Protein AF-A0ABD5BG23-F1 (afdb_monomer_lite)

Secondary structure (DSSP, 8-state):
--------------S-EEEEEEEEE-TT--EEEEEEEEEE-SSEEEEEETTEEEEEESS--HHHHHHHHHHHSTT-SS---

Foldseek 3Di:
DDDDDDDDDDPDDQPDKDWDWDWDADPVRDIDTDIWIWRDPPFWTWTDDPNDIDIAGPPPDPVSCVVVVCRRCVVPPDDDD

Structure (mmCIF, N/CA/C/O backbone):
data_AF-A0ABD5BG23-F1
#
_entry.id   AF-A0ABD5BG23-F1
#
loop_
_atom_site.group_PDB
_atom_site.id
_atom_site.type_symbol
_atom_site.label_atom_id
_atom_site.label_alt_id
_atom_site.label_comp_id
_atom_site.label_asym_id
_atom_site.label_entity_id
_atom_site.label_seq_id
_atom_site.pdbx_PDB_ins_code
_atom_site.Cartn_x
_atom_site.Cartn_y
_atom_site.Cartn_z
_atom_site.occupancy
_atom_site.B_iso_or_equiv
_atom_site.auth_seq_id
_atom_site.auth_comp_id
_atom_site.auth_asym_id
_atom_site.auth_atom_id
_atom_site.pdbx_PDB_model_num
ATOM 1 N N . MET A 1 1 ? -9.835 -38.121 7.942 1.00 39.03 1 MET A N 1
ATOM 2 C CA . MET A 1 1 ? -10.983 -37.198 7.838 1.00 39.03 1 MET A CA 1
ATOM 3 C C . MET A 1 1 ? -10.640 -35.899 8.547 1.00 39.03 1 MET A C 1
ATOM 5 O O . MET A 1 1 ? -10.120 -35.960 9.652 1.00 39.03 1 MET A O 1
ATOM 9 N N . THR A 1 2 ? -10.927 -34.785 7.861 1.00 45.09 2 THR A N 1
ATOM 10 C CA . THR A 1 2 ? -11.179 -33.415 8.359 1.00 45.09 2 THR A CA 1
ATOM 11 C C . THR A 1 2 ? -10.056 -32.681 9.105 1.00 45.09 2 THR A C 1
ATOM 13 O O . THR A 1 2 ? -9.759 -32.962 10.263 1.00 45.09 2 THR A O 1
ATOM 16 N N . GLY A 1 3 ? -9.469 -31.688 8.423 1.00 46.41 3 GLY A N 1
ATOM 17 C CA . GLY A 1 3 ? -8.510 -30.736 8.984 1.00 46.41 3 GLY A CA 1
ATOM 18 C C . GLY A 1 3 ? -9.071 -29.983 10.192 1.00 46.41 3 GLY A C 1
ATOM 19 O O . GLY A 1 3 ? -10.267 -29.703 10.270 1.00 46.41 3 GLY A O 1
ATOM 20 N N . LYS A 1 4 ? -8.197 -29.681 11.159 1.00 49.47 4 LYS A N 1
ATOM 21 C CA . LYS A 1 4 ? -8.565 -28.928 12.362 1.00 49.47 4 LYS A CA 1
ATOM 22 C C . LYS A 1 4 ? -9.089 -27.544 11.970 1.00 49.47 4 LYS A C 1
ATOM 24 O O . LYS A 1 4 ? -8.466 -26.831 11.191 1.00 49.47 4 LYS A O 1
ATOM 29 N N . THR A 1 5 ? -10.243 -27.204 12.530 1.00 52.28 5 THR A N 1
ATOM 30 C CA . THR A 1 5 ? -11.043 -26.005 12.282 1.00 52.28 5 THR A CA 1
ATOM 31 C C . THR A 1 5 ? -10.204 -24.728 12.379 1.00 52.28 5 THR A C 1
ATOM 33 O O . THR A 1 5 ? -9.767 -24.350 13.466 1.00 52.28 5 THR A O 1
ATOM 36 N N . GLY A 1 6 ? -9.988 -24.042 11.254 1.00 57.44 6 GLY A N 1
ATOM 37 C CA . GLY A 1 6 ? -9.423 -22.695 11.258 1.00 57.44 6 GLY A CA 1
ATOM 38 C C . GLY A 1 6 ? -10.442 -21.725 11.851 1.00 57.44 6 GLY A C 1
ATOM 39 O O . GLY A 1 6 ? -11.486 -21.483 11.253 1.00 57.44 6 GLY A O 1
ATOM 40 N N . GLN A 1 7 ? -10.179 -21.191 13.043 1.00 52.06 7 GLN A N 1
ATOM 41 C CA . GLN A 1 7 ? -11.016 -20.137 13.616 1.00 52.06 7 GLN A CA 1
ATOM 42 C C . GLN A 1 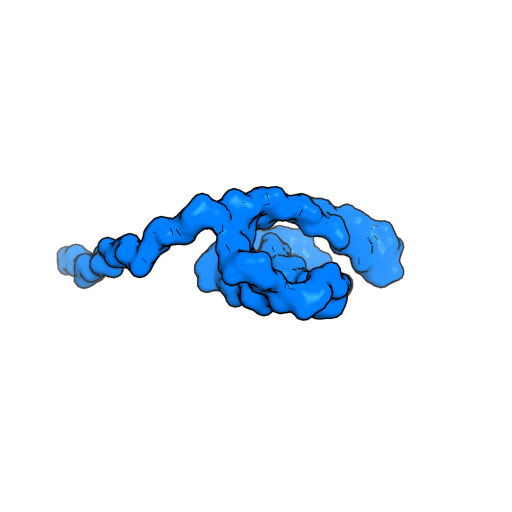7 ? -10.646 -18.792 12.976 1.00 52.06 7 GLN A C 1
ATOM 44 O O . GLN A 1 7 ? -9.539 -18.293 13.168 1.00 52.06 7 GLN A O 1
ATOM 49 N N . CYS A 1 8 ? -11.579 -18.193 12.234 1.00 51.41 8 CYS A N 1
ATOM 50 C CA . CYS A 1 8 ? -11.483 -16.805 11.786 1.00 51.41 8 CYS A CA 1
ATOM 51 C C . CYS A 1 8 ? -12.163 -15.905 12.825 1.00 51.41 8 CYS A C 1
ATOM 53 O O . CYS A 1 8 ? -13.333 -16.102 13.151 1.00 51.41 8 CYS A O 1
ATOM 55 N N . ARG A 1 9 ? -11.433 -14.926 13.367 1.00 47.56 9 ARG A N 1
ATOM 56 C CA . ARG A 1 9 ? -11.960 -13.959 14.336 1.00 47.56 9 ARG A CA 1
ATOM 57 C C . ARG A 1 9 ? -11.766 -12.556 13.777 1.00 47.56 9 ARG A C 1
ATOM 59 O O . ARG A 1 9 ? -10.634 -12.140 13.535 1.00 47.56 9 ARG A O 1
ATOM 66 N N . LEU A 1 10 ? -12.864 -11.827 13.584 1.00 46.22 10 LEU A N 1
ATOM 67 C CA . LEU A 1 10 ? -12.822 -10.424 13.182 1.00 46.22 10 LEU A CA 1
ATOM 68 C C . LEU A 1 10 ? -12.124 -9.623 14.291 1.00 46.22 10 LEU A C 1
ATOM 70 O O . LEU A 1 10 ? -12.653 -9.497 15.394 1.00 46.22 10 LEU A O 1
ATOM 74 N N . LYS A 1 11 ? -10.911 -9.126 14.027 1.00 52.41 11 LYS A N 1
ATOM 75 C CA . LYS A 1 11 ? -10.087 -8.493 15.069 1.00 52.41 11 LYS A CA 1
ATOM 76 C C . LYS A 1 11 ? -10.507 -7.042 15.350 1.00 52.41 11 LYS A C 1
ATOM 78 O O . LYS A 1 11 ? -10.356 -6.608 16.488 1.00 52.41 11 LYS A O 1
ATOM 83 N N . ARG A 1 12 ? -11.049 -6.318 14.351 1.00 47.94 12 ARG A N 1
ATOM 84 C CA . ARG A 1 12 ? -11.741 -5.008 14.451 1.00 47.94 12 ARG A CA 1
ATOM 85 C C . ARG A 1 12 ? -12.149 -4.502 13.055 1.00 47.94 12 ARG A C 1
ATOM 87 O O . ARG A 1 12 ? -11.368 -4.680 12.124 1.00 47.94 12 ARG A O 1
ATOM 94 N N . LEU A 1 13 ? -13.290 -3.817 12.920 1.00 51.41 13 LEU A N 1
ATOM 95 C CA . LEU A 1 13 ? -13.566 -2.938 11.769 1.00 51.41 13 LEU A CA 1
ATOM 96 C C . LEU A 1 13 ? -12.670 -1.690 11.895 1.00 51.41 13 LEU A C 1
ATOM 98 O O . LEU A 1 13 ? -12.640 -1.082 12.968 1.00 51.41 13 LEU A O 1
ATOM 102 N N . ARG A 1 14 ? -11.929 -1.315 10.847 1.00 59.75 14 ARG A N 1
ATOM 103 C CA . ARG A 1 14 ? -11.258 -0.004 10.792 1.00 59.75 14 ARG A CA 1
ATOM 104 C C . ARG A 1 14 ? -12.178 0.977 10.073 1.00 59.75 14 ARG A C 1
ATOM 106 O O . ARG A 1 14 ? -12.741 0.614 9.049 1.00 59.75 14 ARG A O 1
ATOM 113 N N . ALA A 1 15 ? -12.359 2.163 10.651 1.00 57.97 15 ALA A N 1
ATOM 114 C CA . ALA A 1 15 ? -13.347 3.134 10.184 1.00 57.97 15 ALA A CA 1
ATOM 115 C C . ALA A 1 15 ? -12.998 3.715 8.804 1.00 57.97 15 ALA A C 1
ATOM 117 O O . ALA A 1 15 ? -13.904 3.914 8.006 1.00 57.97 15 ALA A O 1
ATOM 118 N N . ASP A 1 16 ? -11.703 3.868 8.498 1.00 70.50 16 ASP A N 1
ATOM 119 C CA . ASP A 1 16 ? -11.248 4.510 7.265 1.00 70.50 16 ASP A CA 1
ATOM 120 C C . ASP A 1 16 ? -10.269 3.612 6.494 1.00 70.50 16 ASP A C 1
ATOM 122 O O . ASP A 1 16 ? -9.113 3.402 6.886 1.00 70.50 16 ASP A O 1
ATOM 126 N N . VAL A 1 17 ? -10.753 3.063 5.378 1.00 80.00 17 VAL A N 1
ATOM 127 C CA . VAL A 1 17 ? -9.931 2.416 4.348 1.00 80.00 17 VAL A CA 1
ATOM 128 C C . VAL A 1 17 ? -9.840 3.379 3.172 1.00 80.00 17 VAL A C 1
ATOM 130 O O . VAL A 1 17 ? -10.853 3.709 2.561 1.00 80.00 17 VAL A O 1
ATOM 133 N N . GLY A 1 18 ? -8.629 3.832 2.861 1.00 79.00 18 GLY A N 1
ATOM 134 C CA . GLY A 1 18 ? -8.356 4.615 1.662 1.00 79.00 18 GLY A CA 1
ATOM 135 C C . GLY A 1 18 ? -7.927 3.712 0.511 1.00 79.00 18 GLY A C 1
ATOM 136 O O . GLY A 1 18 ? -7.224 2.720 0.724 1.00 79.00 18 GLY A O 1
ATOM 137 N N . VAL A 1 19 ? -8.336 4.065 -0.706 1.00 80.19 19 VAL A N 1
ATOM 138 C CA . VAL A 1 19 ? -7.767 3.512 -1.940 1.00 80.19 19 VAL A CA 1
ATOM 139 C C . VAL A 1 19 ? -6.727 4.503 -2.442 1.00 80.19 19 VAL A C 1
ATOM 141 O O . VAL A 1 19 ? -7.028 5.680 -2.627 1.00 80.19 19 VAL A O 1
ATOM 144 N N . PHE A 1 20 ? -5.504 4.027 -2.635 1.00 80.06 20 PHE A N 1
ATOM 145 C CA . PHE A 1 20 ? -4.360 4.821 -3.054 1.00 80.06 20 PHE A CA 1
ATOM 146 C C . PHE A 1 20 ? -3.861 4.299 -4.391 1.00 80.06 20 PHE A C 1
ATOM 148 O O . PHE A 1 20 ? -3.684 3.094 -4.562 1.00 80.06 20 PHE A O 1
ATOM 155 N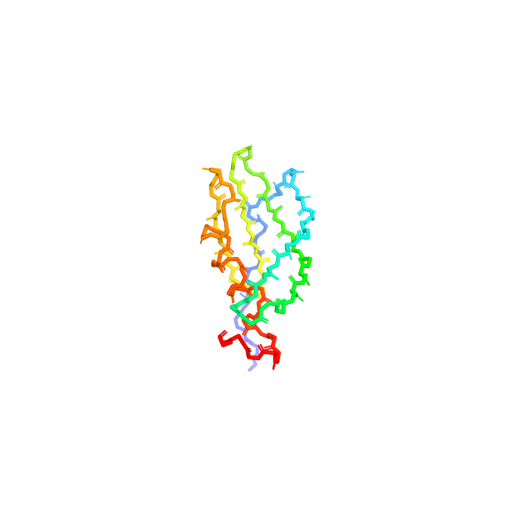 N . GLU A 1 21 ? -3.611 5.208 -5.324 1.00 82.69 21 GLU A N 1
ATOM 156 C CA . GLU A 1 21 ? -2.832 4.905 -6.515 1.00 82.69 21 GLU A CA 1
ATOM 157 C C . GLU A 1 21 ? -1.386 5.315 -6.248 1.00 82.69 21 GLU A C 1
ATOM 159 O O . GLU A 1 21 ? -1.087 6.489 -6.013 1.00 82.69 21 GLU A O 1
ATOM 164 N N . LEU A 1 22 ? -0.493 4.333 -6.221 1.00 80.56 22 LEU A N 1
ATOM 165 C CA . LEU A 1 22 ? 0.926 4.555 -6.002 1.00 80.56 22 LEU A CA 1
ATOM 166 C C . LEU A 1 22 ? 1.632 4.571 -7.351 1.00 80.56 22 LEU A C 1
ATOM 168 O O . LEU A 1 22 ? 1.533 3.610 -8.110 1.00 80.56 22 LEU A O 1
ATOM 172 N N . HIS A 1 23 ? 2.348 5.660 -7.622 1.00 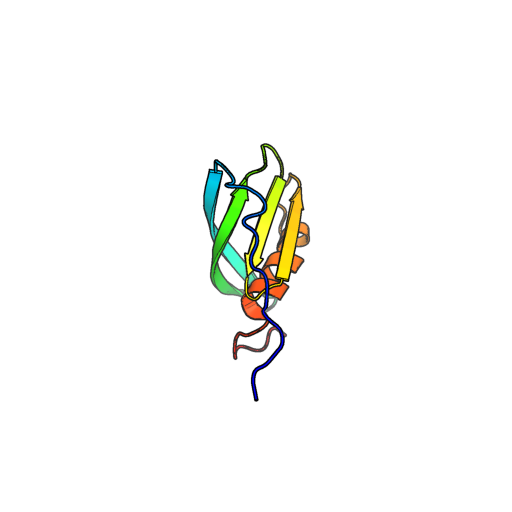80.38 23 HIS A N 1
ATOM 173 C CA . HIS A 1 23 ? 3.139 5.849 -8.835 1.00 80.38 23 HIS A CA 1
ATOM 174 C C . HIS A 1 23 ? 4.619 5.679 -8.503 1.00 80.38 23 HIS A C 1
ATOM 176 O O . HIS A 1 23 ? 5.168 6.422 -7.690 1.00 80.38 23 HIS A O 1
ATOM 182 N N . PHE A 1 24 ? 5.269 4.720 -9.150 1.00 74.44 24 PHE A N 1
ATOM 183 C CA . PHE A 1 24 ? 6.691 4.441 -9.012 1.00 74.44 24 PHE A CA 1
ATOM 184 C C . PHE A 1 24 ? 7.388 4.633 -10.352 1.00 74.44 24 PHE A C 1
ATOM 186 O O . PHE A 1 24 ? 6.827 4.325 -11.401 1.00 74.44 24 PHE A O 1
ATOM 193 N N . VAL A 1 25 ? 8.618 5.133 -10.308 1.00 76.00 25 VAL A N 1
ATOM 194 C CA . VAL A 1 25 ? 9.495 5.240 -11.475 1.00 76.00 25 VAL A CA 1
ATOM 195 C C . VAL A 1 25 ? 10.778 4.490 -11.146 1.00 76.00 25 VAL A C 1
ATOM 197 O O . VAL A 1 25 ? 11.355 4.731 -10.082 1.00 76.00 25 VAL A O 1
ATOM 200 N N . ASN A 1 26 ? 11.187 3.541 -11.989 1.00 70.81 26 ASN A N 1
ATOM 201 C CA . ASN A 1 26 ? 12.458 2.838 -11.797 1.00 70.81 26 ASN A CA 1
ATOM 202 C C . ASN A 1 26 ? 13.643 3.663 -12.334 1.00 70.81 26 ASN A C 1
ATOM 204 O O . ASN A 1 26 ? 13.466 4.762 -12.864 1.00 70.81 26 ASN A O 1
ATOM 208 N N . ALA A 1 27 ? 14.864 3.148 -12.165 1.00 74.31 27 ALA A N 1
ATOM 209 C CA . ALA A 1 27 ? 16.080 3.827 -12.618 1.00 74.31 27 ALA A CA 1
ATOM 210 C C . ALA A 1 27 ? 16.116 4.035 -14.146 1.00 74.31 27 ALA A C 1
ATOM 212 O O . ALA A 1 27 ? 16.687 5.020 -14.609 1.00 74.31 27 ALA A O 1
ATOM 213 N N . ASP A 1 28 ? 15.446 3.161 -14.901 1.00 77.50 28 ASP A N 1
ATOM 214 C CA . ASP A 1 28 ? 15.323 3.231 -16.361 1.00 77.50 28 ASP A CA 1
ATOM 215 C C . ASP A 1 28 ? 14.216 4.199 -16.830 1.00 77.50 28 ASP A C 1
ATOM 217 O O . ASP A 1 28 ? 14.043 4.433 -18.027 1.00 77.50 28 ASP A O 1
ATOM 221 N N . GLY A 1 29 ? 13.471 4.804 -15.897 1.00 76.69 29 GLY A N 1
ATOM 222 C CA . GLY A 1 29 ? 12.396 5.754 -16.187 1.00 76.69 29 GLY A CA 1
ATOM 223 C C . GLY A 1 29 ? 11.033 5.116 -16.480 1.00 76.69 29 GLY A C 1
ATOM 224 O O . GLY A 1 29 ? 10.080 5.834 -16.802 1.00 76.69 29 GLY A O 1
ATOM 225 N N . GLU A 1 30 ? 10.904 3.796 -16.352 1.00 74.12 30 GLU A N 1
ATOM 226 C CA . GLU A 1 30 ? 9.636 3.087 -16.503 1.00 74.12 30 GLU A CA 1
ATOM 227 C C . GLU A 1 30 ? 8.693 3.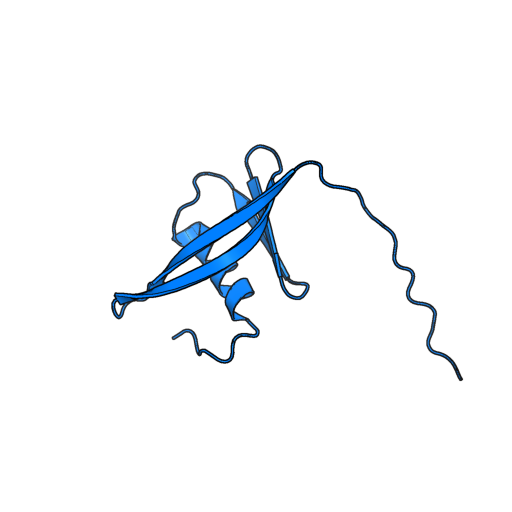414 -15.347 1.00 74.12 30 GLU A C 1
ATOM 229 O O . GLU A 1 30 ? 9.091 3.457 -14.180 1.00 74.12 30 GLU A O 1
ATOM 234 N N . LYS A 1 31 ? 7.421 3.642 -15.683 1.00 77.56 31 LYS A N 1
ATOM 235 C CA . LYS A 1 31 ? 6.391 4.070 -14.738 1.00 77.56 31 LYS A CA 1
ATOM 236 C C . LYS A 1 31 ? 5.476 2.909 -14.387 1.00 77.56 31 LYS A C 1
ATOM 238 O O . LYS A 1 31 ? 4.886 2.292 -15.270 1.00 77.56 31 LYS A O 1
ATOM 243 N N . TYR A 1 32 ? 5.295 2.691 -13.094 1.00 72.88 32 TYR A N 1
ATOM 244 C CA . TYR A 1 32 ? 4.432 1.663 -12.536 1.00 72.88 32 TYR A CA 1
ATOM 245 C C . TYR A 1 32 ? 3.376 2.320 -11.659 1.00 72.88 32 TYR A C 1
ATOM 247 O O . TYR A 1 32 ? 3.709 3.000 -10.691 1.00 72.88 32 TYR A O 1
ATOM 255 N N . ALA A 1 33 ? 2.105 2.112 -11.993 1.00 75.00 33 ALA A N 1
ATOM 256 C CA . ALA A 1 33 ? 0.988 2.509 -11.150 1.00 75.00 33 ALA A CA 1
ATOM 257 C C . ALA A 1 33 ? 0.353 1.256 -10.542 1.00 75.00 33 ALA A C 1
ATOM 259 O O . ALA A 1 33 ? 0.026 0.316 -11.270 1.00 75.00 33 ALA A O 1
ATOM 260 N N . CYS A 1 34 ? 0.175 1.225 -9.221 1.00 76.38 34 CYS A N 1
ATOM 261 C CA . CYS A 1 34 ? -0.583 0.166 -8.562 1.00 76.38 34 CYS A CA 1
ATOM 262 C C . CYS A 1 34 ? -1.652 0.746 -7.634 1.00 76.38 34 CYS A C 1
ATOM 264 O O . CYS A 1 34 ? -1.417 1.705 -6.897 1.00 76.38 34 CYS A O 1
ATOM 266 N N . GLN A 1 35 ? -2.848 0.157 -7.679 1.00 79.38 35 GLN A N 1
ATOM 267 C CA . GLN A 1 35 ? -3.914 0.487 -6.741 1.00 79.38 35 GLN A CA 1
ATOM 268 C C . GLN A 1 35 ? -3.771 -0.375 -5.491 1.00 79.38 35 GLN A C 1
ATOM 270 O O . GLN A 1 35 ? -3.704 -1.601 -5.575 1.00 79.38 35 GLN A O 1
ATOM 275 N N . MET A 1 36 ? -3.749 0.264 -4.326 1.00 80.31 36 MET A N 1
ATOM 276 C CA . MET A 1 36 ? -3.680 -0.418 -3.041 1.00 80.31 36 MET A CA 1
ATOM 277 C C . MET A 1 36 ? -4.685 0.153 -2.055 1.00 80.31 36 MET A C 1
ATOM 279 O O . MET A 1 36 ? -4.911 1.358 -1.978 1.00 80.31 36 MET A O 1
ATOM 283 N N . THR A 1 37 ? -5.251 -0.725 -1.238 1.00 83.50 37 THR A N 1
ATOM 284 C CA . THR A 1 37 ? -6.030 -0.321 -0.070 1.00 83.50 37 THR A CA 1
ATOM 285 C C . THR A 1 37 ? -5.105 -0.156 1.127 1.00 83.50 37 THR A C 1
ATOM 287 O O . THR A 1 37 ? -4.333 -1.069 1.438 1.00 83.50 37 THR A O 1
ATOM 290 N N . ALA A 1 38 ? -5.218 0.963 1.838 1.00 83.19 38 ALA A N 1
ATOM 291 C CA . ALA A 1 38 ? -4.538 1.153 3.109 1.00 83.19 38 ALA A CA 1
ATOM 292 C C . ALA A 1 38 ? -5.515 1.556 4.209 1.00 83.19 38 ALA A C 1
ATOM 294 O O . ALA A 1 38 ? -6.473 2.299 3.996 1.00 83.19 38 ALA A O 1
ATOM 295 N N . CYS A 1 39 ? -5.250 1.065 5.413 1.00 84.75 39 CYS A N 1
ATOM 296 C CA . CYS A 1 39 ? -5.943 1.523 6.605 1.00 84.75 39 CYS A CA 1
ATOM 297 C C . CYS A 1 39 ? -5.331 2.842 7.077 1.00 84.75 39 CYS A C 1
ATOM 299 O O . CYS A 1 39 ? -4.134 2.880 7.373 1.00 84.75 39 CYS A O 1
ATOM 301 N N . VAL A 1 40 ? -6.158 3.875 7.217 1.00 79.75 40 VAL A N 1
ATOM 302 C CA . VAL A 1 40 ? -5.734 5.184 7.721 1.00 79.75 40 VAL A CA 1
ATOM 303 C C . VAL A 1 40 ? -5.844 5.175 9.244 1.00 79.75 40 VAL A C 1
ATOM 305 O O . VAL A 1 40 ? -6.918 4.940 9.795 1.00 79.75 40 VAL A O 1
ATOM 308 N N . THR A 1 41 ? -4.733 5.386 9.951 1.00 75.25 41 THR A N 1
ATOM 309 C CA . THR A 1 41 ? -4.716 5.419 11.430 1.00 75.25 41 THR A CA 1
ATOM 310 C C . THR A 1 41 ? -4.532 6.827 11.992 1.00 75.25 41 THR A C 1
ATOM 312 O O . THR A 1 41 ? -4.039 6.991 13.104 1.00 75.25 41 THR A O 1
ATOM 315 N N . GLY A 1 42 ? -4.923 7.848 11.227 1.00 73.88 42 GLY A N 1
ATOM 316 C CA . GLY A 1 42 ? -4.786 9.266 11.568 1.00 73.88 42 GLY A CA 1
ATOM 317 C C . GLY A 1 42 ? -3.551 9.911 10.939 1.00 73.88 42 GLY A C 1
ATOM 318 O O . GLY A 1 42 ? -3.695 10.876 10.198 1.00 73.88 42 GLY A O 1
ATOM 319 N N . ILE A 1 43 ? -2.355 9.362 11.186 1.00 78.81 43 ILE A N 1
ATOM 320 C CA . ILE A 1 43 ? -1.078 9.879 10.635 1.00 78.81 43 ILE A CA 1
ATOM 321 C C . ILE A 1 43 ? -0.292 8.861 9.803 1.00 78.81 43 ILE A C 1
ATOM 323 O O . ILE A 1 43 ? 0.515 9.250 8.957 1.00 78.81 43 ILE A O 1
ATOM 327 N N . ASP A 1 44 ? -0.544 7.574 10.031 1.00 84.81 44 ASP A N 1
ATOM 328 C CA . ASP A 1 44 ? 0.132 6.481 9.348 1.00 84.81 44 ASP A CA 1
ATOM 329 C C . ASP A 1 44 ? -0.836 5.759 8.410 1.00 84.81 44 ASP A C 1
ATOM 331 O O . ASP A 1 44 ? -2.059 5.746 8.610 1.00 84.81 44 ASP A O 1
ATOM 335 N N . LEU A 1 45 ? -0.260 5.124 7.394 1.00 87.00 45 LEU A N 1
ATOM 336 C CA . LEU A 1 45 ? -0.958 4.266 6.450 1.00 87.00 45 LEU A CA 1
ATOM 337 C C . LEU A 1 45 ? -0.463 2.835 6.620 1.00 87.00 45 LEU A C 1
ATOM 339 O O . LEU A 1 45 ? 0.738 2.577 6.570 1.00 87.00 45 LEU A O 1
ATOM 343 N N . VAL A 1 46 ? -1.387 1.892 6.803 1.00 88.31 46 VAL A N 1
ATOM 344 C CA . VAL A 1 46 ? -1.065 0.460 6.768 1.00 88.31 46 VAL A CA 1
ATOM 345 C C . VAL A 1 46 ? -1.529 -0.115 5.441 1.00 88.31 46 VAL A C 1
ATOM 347 O O . VAL A 1 46 ? -2.724 -0.355 5.266 1.00 88.31 46 VAL A O 1
ATOM 350 N N . PHE A 1 47 ? -0.588 -0.350 4.532 1.00 87.50 47 PHE A N 1
ATOM 351 C CA . PHE A 1 47 ? -0.825 -1.056 3.276 1.00 87.50 47 PHE A CA 1
ATOM 352 C C . PHE A 1 47 ? -0.803 -2.556 3.533 1.00 87.50 47 PHE A C 1
ATOM 354 O O . PHE A 1 47 ? 0.045 -3.037 4.285 1.00 87.50 47 PHE A O 1
ATOM 361 N N . ALA A 1 48 ? -1.721 -3.300 2.924 1.00 85.12 48 ALA A N 1
ATOM 362 C CA . ALA A 1 48 ? -1.732 -4.751 3.027 1.00 85.12 48 ALA A CA 1
ATOM 363 C C . ALA A 1 48 ? -2.135 -5.398 1.703 1.00 85.12 48 ALA A C 1
ATOM 365 O O . ALA A 1 48 ? -3.075 -4.949 1.050 1.00 85.12 48 ALA A O 1
ATOM 366 N N . VAL A 1 49 ? -1.429 -6.462 1.329 1.00 81.69 49 VAL A N 1
ATOM 367 C CA . VAL A 1 49 ? -1.690 -7.271 0.133 1.00 81.69 49 VAL A CA 1
ATOM 368 C C . VAL A 1 49 ? -1.116 -8.670 0.352 1.00 81.69 49 VAL A C 1
ATOM 370 O O . VAL A 1 49 ? -0.067 -8.813 0.976 1.00 81.69 49 VAL A O 1
ATOM 373 N N . ASN A 1 50 ? -1.815 -9.713 -0.102 1.00 78.75 50 ASN A N 1
ATOM 374 C CA . ASN A 1 50 ? -1.338 -11.106 -0.084 1.00 78.75 50 ASN A CA 1
ATOM 375 C C . ASN A 1 50 ? -0.731 -11.560 1.262 1.00 78.75 50 ASN A C 1
ATOM 377 O O . ASN A 1 50 ? 0.349 -12.142 1.321 1.00 78.75 50 ASN A O 1
ATOM 381 N N . ASN A 1 51 ? -1.432 -11.277 2.369 1.00 80.50 51 ASN A N 1
ATOM 382 C CA . ASN A 1 51 ? -1.011 -11.560 3.754 1.00 80.50 51 ASN A CA 1
ATOM 383 C C . ASN A 1 51 ? 0.261 -10.832 4.233 1.00 80.50 51 ASN A C 1
ATOM 385 O O . ASN A 1 51 ? 0.765 -11.127 5.317 1.00 80.50 51 ASN A O 1
ATOM 389 N N . ARG A 1 52 ? 0.761 -9.860 3.469 1.00 83.81 52 ARG A N 1
ATOM 390 C CA . ARG A 1 52 ? 1.850 -8.958 3.851 1.00 83.81 52 ARG A CA 1
ATOM 391 C C . ARG A 1 52 ? 1.263 -7.600 4.206 1.00 83.81 52 ARG A C 1
ATOM 393 O O . ARG A 1 52 ? 0.254 -7.186 3.635 1.00 83.81 52 ARG A O 1
ATOM 400 N N . SER A 1 53 ? 1.884 -6.898 5.146 1.00 87.75 53 SER A N 1
ATOM 401 C CA . SER A 1 53 ? 1.476 -5.540 5.502 1.00 87.75 53 SER A CA 1
ATOM 402 C C . SER A 1 53 ? 2.667 -4.665 5.846 1.00 87.75 53 SER A C 1
ATOM 404 O O . SER A 1 53 ? 3.589 -5.131 6.512 1.00 87.75 53 SER A O 1
ATOM 406 N N . VAL A 1 54 ? 2.600 -3.394 5.462 1.00 89.38 54 VAL A N 1
ATOM 407 C CA . VAL A 1 54 ? 3.616 -2.374 5.731 1.00 89.38 54 VAL A CA 1
ATOM 408 C C . VAL A 1 54 ? 2.940 -1.162 6.363 1.00 89.38 54 VAL A C 1
ATOM 410 O O . VAL A 1 54 ? 1.958 -0.645 5.832 1.00 89.38 54 VAL A O 1
ATOM 413 N N . LEU A 1 55 ? 3.470 -0.716 7.502 1.00 89.94 55 LEU A N 1
ATOM 414 C CA . LEU A 1 55 ? 3.121 0.556 8.132 1.00 89.94 55 LEU A CA 1
ATOM 415 C C . LEU A 1 55 ? 4.054 1.640 7.587 1.00 89.94 55 LEU A C 1
ATOM 417 O O . LEU A 1 55 ? 5.273 1.491 7.655 1.00 89.94 55 LEU A O 1
ATOM 421 N N . VAL A 1 56 ? 3.485 2.736 7.097 1.00 89.06 56 VAL A N 1
ATOM 422 C CA . VAL A 1 56 ? 4.227 3.901 6.619 1.00 89.06 56 VAL A CA 1
ATOM 423 C C . VAL A 1 56 ? 3.779 5.127 7.392 1.00 89.06 56 VAL A C 1
ATOM 425 O O . VAL A 1 56 ? 2.600 5.478 7.378 1.00 89.06 56 VAL A O 1
ATOM 428 N N . SER A 1 57 ? 4.736 5.796 8.026 1.00 88.19 57 SER A N 1
ATOM 429 C CA . SER A 1 57 ? 4.504 7.051 8.736 1.00 88.19 57 SER A CA 1
ATOM 430 C C . SER A 1 57 ? 4.869 8.261 7.895 1.00 88.19 57 SER A C 1
ATOM 432 O O . SER A 1 57 ? 5.879 8.252 7.180 1.00 88.19 57 SER A O 1
ATOM 434 N N . SER A 1 58 ? 4.100 9.338 8.060 1.00 83.12 58 SER A N 1
ATOM 435 C CA . SER A 1 58 ? 4.390 10.650 7.475 1.00 83.12 58 SER A CA 1
ATOM 436 C C . SER A 1 58 ? 5.838 11.116 7.761 1.00 83.12 58 SER A C 1
ATOM 438 O O . SER A 1 58 ? 6.392 10.807 8.823 1.00 83.12 58 SER A O 1
ATOM 440 N N . PRO A 1 59 ? 6.509 11.828 6.833 1.00 86.69 59 PRO A N 1
ATOM 441 C CA . PRO A 1 59 ? 6.073 12.138 5.466 1.00 86.69 59 PRO A CA 1
ATOM 442 C C . PRO A 1 59 ? 6.207 10.931 4.528 1.00 86.69 59 PRO A C 1
ATOM 444 O O . PRO A 1 59 ? 7.144 10.149 4.668 1.00 86.69 59 PRO A O 1
ATOM 447 N N . PHE A 1 60 ? 5.300 10.801 3.558 1.00 83.88 60 PHE A N 1
ATOM 448 C CA . PHE A 1 60 ? 5.257 9.694 2.592 1.00 83.88 60 PHE A CA 1
ATOM 449 C C . PHE A 1 60 ? 6.241 9.917 1.432 1.00 83.88 60 PHE A C 1
ATOM 451 O O . PHE A 1 60 ? 5.854 10.290 0.328 1.00 83.88 60 PHE A O 1
ATOM 458 N N . THR A 1 61 ? 7.535 9.744 1.700 1.00 84.81 61 THR A N 1
ATOM 459 C CA . THR A 1 61 ? 8.591 9.846 0.682 1.00 84.81 61 THR A CA 1
ATOM 460 C C . THR A 1 61 ? 8.728 8.551 -0.123 1.00 84.81 61 THR A C 1
ATOM 462 O O . THR A 1 61 ? 8.295 7.487 0.324 1.00 84.81 61 THR A O 1
ATOM 465 N 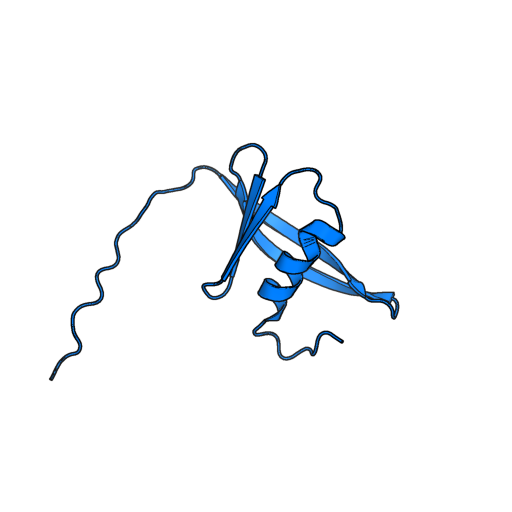N . ALA A 1 62 ? 9.375 8.625 -1.291 1.00 80.12 62 ALA A N 1
ATOM 466 C CA . ALA A 1 62 ? 9.634 7.460 -2.141 1.00 80.12 62 ALA A CA 1
ATOM 467 C C . ALA A 1 62 ? 10.346 6.324 -1.380 1.00 80.12 62 ALA A C 1
ATOM 469 O O . ALA A 1 62 ? 9.909 5.178 -1.450 1.00 80.12 62 ALA A O 1
ATOM 470 N N . ASP A 1 63 ? 11.360 6.649 -0.573 1.00 82.25 63 ASP A N 1
ATOM 471 C CA . ASP A 1 63 ? 12.106 5.660 0.219 1.00 82.25 63 ASP A CA 1
ATOM 472 C C . ASP A 1 63 ? 11.218 4.929 1.229 1.00 82.25 63 ASP A C 1
ATOM 474 O O . ASP A 1 63 ? 11.308 3.713 1.388 1.00 82.25 63 ASP A O 1
ATOM 478 N N . LYS A 1 64 ? 10.306 5.654 1.888 1.00 84.25 64 LYS A N 1
ATOM 479 C CA . LYS A 1 64 ? 9.373 5.061 2.853 1.00 84.25 64 LYS A CA 1
ATOM 480 C C . LYS A 1 64 ? 8.258 4.249 2.193 1.00 84.25 64 LYS A C 1
ATOM 482 O O . LYS A 1 64 ? 7.685 3.377 2.842 1.00 84.25 64 LYS A O 1
ATOM 487 N N . LEU A 1 65 ? 7.943 4.531 0.929 1.00 85.88 65 LEU A N 1
ATOM 488 C CA . LEU A 1 65 ? 6.970 3.781 0.133 1.00 85.88 65 LEU A CA 1
ATOM 489 C C . LEU A 1 65 ? 7.604 2.598 -0.613 1.00 85.88 65 LEU A C 1
ATOM 491 O O . LEU A 1 65 ? 6.872 1.741 -1.102 1.00 85.88 65 LEU A O 1
ATOM 495 N N . ARG A 1 66 ? 8.938 2.492 -0.666 1.00 83.81 66 ARG A N 1
ATOM 496 C CA . ARG A 1 66 ? 9.629 1.372 -1.321 1.00 83.81 66 ARG A CA 1
ATOM 497 C C . ARG A 1 66 ? 9.180 -0.001 -0.793 1.00 83.81 66 ARG A C 1
ATOM 499 O O . ARG A 1 66 ? 8.809 -0.829 -1.617 1.00 83.81 66 ARG A O 1
ATOM 506 N N . PRO A 1 67 ? 9.046 -0.231 0.530 1.00 87.69 67 PRO A N 1
ATOM 507 C CA . PRO A 1 67 ? 8.549 -1.514 1.028 1.00 87.69 67 PRO A CA 1
ATOM 508 C C . PRO A 1 67 ? 7.086 -1.790 0.646 1.00 87.69 67 PRO A C 1
ATOM 510 O O . PRO A 1 67 ? 6.664 -2.944 0.604 1.00 87.69 67 PRO A O 1
ATOM 513 N N . VAL A 1 68 ? 6.296 -0.743 0.372 1.00 87.56 68 VAL A N 1
ATOM 514 C CA . VAL A 1 68 ? 4.918 -0.882 -0.122 1.00 87.56 68 VAL A CA 1
ATOM 515 C C . VAL A 1 68 ? 4.920 -1.404 -1.557 1.00 87.56 68 VAL A C 1
ATOM 517 O O . VAL A 1 68 ? 4.142 -2.303 -1.871 1.00 87.56 68 VAL A O 1
ATOM 520 N N . LEU A 1 69 ? 5.824 -0.899 -2.404 1.00 81.81 69 LEU A N 1
ATOM 521 C CA . LEU A 1 69 ? 6.040 -1.447 -3.743 1.00 81.81 69 LEU A CA 1
ATOM 522 C C . LEU A 1 69 ? 6.437 -2.922 -3.664 1.00 81.81 69 LEU A C 1
ATOM 524 O O . LEU A 1 69 ? 5.817 -3.746 -4.331 1.00 81.81 69 LEU A O 1
ATOM 528 N N . ASP A 1 70 ? 7.404 -3.256 -2.806 1.00 83.56 70 ASP A N 1
ATOM 529 C CA . ASP A 1 70 ? 7.925 -4.621 -2.679 1.00 83.56 70 ASP A CA 1
ATOM 530 C C . ASP A 1 70 ? 6.823 -5.634 -2.334 1.00 83.56 70 ASP A C 1
ATOM 532 O O . ASP A 1 70 ? 6.810 -6.743 -2.865 1.00 83.56 70 ASP A O 1
ATOM 536 N N . ILE A 1 71 ? 5.859 -5.265 -1.476 1.00 86.38 71 ILE A N 1
ATOM 537 C CA . ILE A 1 71 ? 4.707 -6.135 -1.195 1.00 86.38 71 ILE A CA 1
ATOM 538 C C . ILE A 1 71 ? 3.675 -6.124 -2.329 1.00 86.38 71 ILE A C 1
ATOM 540 O O . ILE A 1 71 ? 3.070 -7.163 -2.578 1.00 86.38 71 ILE A O 1
ATOM 544 N N . ALA A 1 72 ? 3.481 -5.000 -3.027 1.00 81.62 72 ALA A N 1
ATOM 545 C CA . ALA A 1 72 ? 2.520 -4.873 -4.128 1.00 81.62 72 ALA A CA 1
ATOM 546 C C . ALA A 1 72 ? 2.883 -5.753 -5.329 1.00 81.62 72 ALA A C 1
ATOM 548 O O . ALA A 1 72 ? 2.007 -6.328 -5.971 1.00 81.62 72 ALA A O 1
ATOM 549 N N . VAL A 1 73 ? 4.177 -5.866 -5.617 1.00 78.44 73 VAL A N 1
ATOM 550 C CA . VAL A 1 73 ? 4.703 -6.636 -6.751 1.00 78.44 73 VAL A CA 1
ATOM 551 C C . VAL A 1 73 ? 5.163 -8.037 -6.370 1.00 78.44 73 VAL A C 1
ATOM 553 O O . VAL A 1 73 ? 5.591 -8.785 -7.239 1.00 78.44 73 VAL A O 1
ATOM 556 N N . ALA A 1 74 ? 5.105 -8.395 -5.086 1.00 76.00 74 ALA A N 1
ATOM 557 C CA . ALA A 1 74 ? 5.669 -9.637 -4.572 1.00 76.00 74 ALA A CA 1
ATOM 558 C C . ALA A 1 74 ? 5.177 -10.899 -5.292 1.00 76.00 74 ALA A C 1
ATOM 560 O O . ALA A 1 74 ? 5.900 -11.890 -5.349 1.00 76.00 74 ALA A O 1
ATOM 561 N N . ASP A 1 75 ? 3.948 -10.852 -5.800 1.00 67.94 75 ASP A N 1
ATOM 562 C CA . ASP A 1 75 ? 3.312 -11.936 -6.548 1.00 67.94 75 ASP A CA 1
ATOM 563 C C . ASP A 1 75 ? 3.033 -11.528 -8.011 1.00 67.94 75 ASP A C 1
ATOM 565 O O . ASP A 1 75 ? 2.297 -12.204 -8.730 1.00 67.94 75 ASP A O 1
ATOM 569 N N . SER A 1 76 ? 3.607 -10.405 -8.457 1.00 64.69 76 SER A N 1
ATOM 570 C CA . SER A 1 76 ? 3.550 -9.953 -9.844 1.00 64.69 76 SER A CA 1
ATOM 571 C C . SER A 1 76 ? 4.545 -10.755 -10.687 1.00 64.69 76 SER A C 1
ATOM 573 O O . SER A 1 76 ? 5.690 -10.937 -10.274 1.00 64.69 76 SER A O 1
ATOM 575 N N . P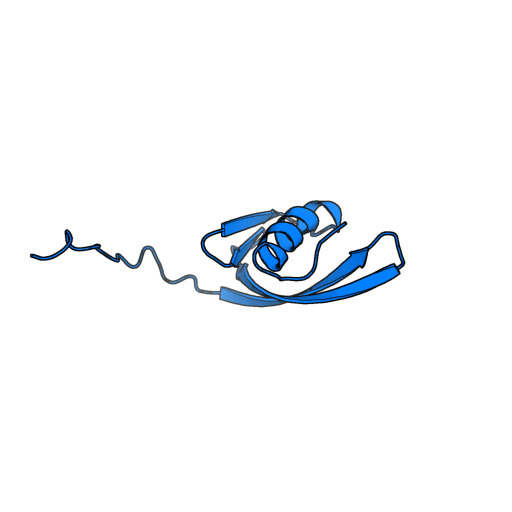RO A 1 77 ? 4.167 -11.196 -11.900 1.00 57.53 77 PRO A N 1
ATOM 576 C CA . PRO A 1 77 ? 5.095 -11.843 -12.828 1.00 57.53 77 PRO A CA 1
ATOM 577 C C . PRO A 1 77 ? 6.158 -10.879 -13.384 1.00 57.53 77 PRO A C 1
ATOM 579 O O . PRO A 1 77 ? 7.020 -11.303 -14.149 1.00 57.53 77 PRO A O 1
ATOM 582 N N . ILE A 1 78 ? 6.078 -9.589 -13.046 1.00 55.34 78 ILE A N 1
ATOM 583 C CA . ILE A 1 78 ? 6.996 -8.550 -13.506 1.00 55.34 78 ILE A CA 1
ATOM 584 C C . ILE A 1 78 ? 8.216 -8.535 -12.571 1.00 55.34 78 ILE A C 1
ATOM 586 O O . ILE A 1 78 ? 8.057 -8.208 -11.392 1.00 55.34 78 ILE A O 1
ATOM 590 N N . PRO A 1 79 ? 9.424 -8.876 -13.053 1.00 48.97 79 PRO A N 1
ATOM 591 C CA . PRO A 1 79 ? 10.625 -8.795 -12.237 1.00 48.97 79 PRO A CA 1
ATOM 592 C C . PRO A 1 79 ? 10.939 -7.326 -11.937 1.00 48.97 79 PRO A C 1
ATOM 594 O O . PRO A 1 79 ? 11.203 -6.546 -12.848 1.00 48.97 79 PRO A O 1
ATOM 597 N N . LEU A 1 80 ? 10.909 -6.950 -10.657 1.00 52.03 80 LEU A N 1
ATOM 598 C CA . LEU A 1 80 ? 11.525 -5.706 -10.210 1.00 52.03 80 LEU A CA 1
ATOM 599 C C . LEU A 1 80 ? 13.040 -5.906 -10.182 1.00 52.03 80 LEU A C 1
ATOM 601 O O . LEU A 1 80 ? 13.545 -6.657 -9.344 1.00 52.03 80 LEU A O 1
ATOM 605 N N . ILE A 1 81 ? 13.734 -5.262 -11.115 1.00 49.44 81 ILE A N 1
ATOM 606 C CA . ILE A 1 81 ? 15.196 -5.141 -11.142 1.00 49.44 81 ILE A CA 1
ATOM 607 C C . ILE A 1 81 ? 15.567 -3.775 -10.559 1.00 49.44 81 ILE A C 1
ATOM 609 O O . ILE A 1 81 ? 14.863 -2.786 -10.877 1.00 49.44 81 ILE A O 1
#

pLDDT: mean 73.46, std 13.94, range [39.03, 89.94]

Organism: Serratia marcescens (NCBI:txid615)

Sequence (81 aa):
MTGKTGQCRLKRLRADVGVFELHFVNADGEKYACQMTACVTGIDLVFAVNNRSVLVSSPFTADKLRPVLDIAVADSPIPLI

Radius of gyration: 15.72 Å; chains: 1; bounding box: 30×49×32 Å